Protein AF-A0AAP2HRL4-F1 (afdb_monomer_lite)

Secondary structure (DSSP, 8-state):
---TT--HHHHHHSSSPPHHHHHHHHH-HHHHHHHHT-TTPPPPPPPTTHHHHHHHHHHHH-HHHHHHHEEEPPSS-TTSHHHHHHHHHTTTSEEE-HHHHHHHHHHHHHHHTS--

pLDDT: mean 91.41, std 5.48, range [70.12, 97.69]

Foldseek 3Di:
DDDPPQDPVNVVPDPDQDPVLVVLVVVHPVSSCQCPPDPPHDDDDDDPCNVLVVLLCCVAPPVVCNVQAEDEADPDDCPDPRNVVVCVVPVRHHYDYPVSNVSSNVSNVVVVPDDD

Organism: NCBI:txid87883

Radius of gyration: 18.08 Å; chains: 1; bounding box: 42×42×43 Å

Sequence (116 aa):
MLIEHLDIDEYHARPEVSKSQLDTLDLSPAHFWALHRDPQRPAPTTRGGQLEGQLAHCAILEPDEFDKRYVLGPTLNRNTKAWKEFVDENAGRIAIQQDQYDTAWRQSDAVRALPE

Structure (mmCIF, N/CA/C/O backbone):
data_AF-A0AAP2HRL4-F1
#
_entry.id   AF-A0AAP2HRL4-F1
#
loop_
_atom_site.group_PDB
_atom_site.id
_atom_site.type_symbol
_atom_site.label_atom_id
_atom_site.label_alt_id
_atom_site.label_comp_id
_atom_site.label_asym_id
_atom_site.label_entity_id
_atom_site.label_seq_id
_atom_site.pdbx_PDB_ins_code
_atom_site.Cartn_x
_atom_site.Cartn_y
_atom_site.Cartn_z
_atom_site.occupancy
_atom_site.B_iso_or_equiv
_atom_site.auth_seq_id
_atom_site.auth_comp_id
_atom_site.auth_asym_id
_atom_site.auth_atom_id
_atom_site.pdbx_PDB_model_num
ATOM 1 N N . MET A 1 1 ? 13.700 -24.048 -9.379 1.00 76.25 1 MET A N 1
ATOM 2 C CA . MET A 1 1 ? 13.619 -24.341 -7.934 1.00 76.25 1 MET A CA 1
ATOM 3 C C . MET A 1 1 ? 12.420 -23.589 -7.400 1.00 76.25 1 MET A C 1
ATOM 5 O O . MET A 1 1 ? 12.314 -22.406 -7.698 1.00 76.25 1 MET A O 1
ATOM 9 N N . LEU A 1 2 ? 11.504 -24.270 -6.718 1.00 84.81 2 LEU A N 1
ATOM 10 C CA . LEU A 1 2 ? 10.367 -23.629 -6.059 1.00 84.81 2 LEU A CA 1
ATOM 11 C C . LEU A 1 2 ? 10.842 -23.163 -4.677 1.00 84.81 2 LEU A C 1
ATOM 13 O O . LEU A 1 2 ? 11.544 -23.917 -4.006 1.00 84.81 2 LEU A O 1
ATOM 17 N N . ILE A 1 3 ? 10.545 -21.917 -4.310 1.00 86.81 3 ILE A N 1
ATOM 18 C CA . ILE A 1 3 ? 10.839 -21.371 -2.979 1.00 86.81 3 ILE A CA 1
ATOM 19 C C . ILE A 1 3 ? 9.497 -21.141 -2.299 1.00 86.81 3 ILE A C 1
ATOM 21 O O . ILE A 1 3 ? 8.689 -20.355 -2.788 1.00 86.81 3 ILE A O 1
ATOM 25 N N . GLU A 1 4 ? 9.248 -21.872 -1.221 1.00 89.81 4 GLU A N 1
ATOM 26 C CA . GLU A 1 4 ? 8.034 -21.734 -0.420 1.00 89.81 4 GLU A CA 1
ATOM 27 C C . GLU A 1 4 ? 8.204 -20.597 0.593 1.00 89.81 4 GLU A C 1
ATOM 29 O O . GLU A 1 4 ? 9.314 -20.350 1.062 1.00 89.81 4 GLU A O 1
ATOM 34 N N . HIS A 1 5 ? 7.105 -19.913 0.923 1.00 84.12 5 HIS A N 1
ATOM 35 C CA . HIS A 1 5 ? 7.063 -18.849 1.939 1.00 84.12 5 HIS A CA 1
ATOM 36 C C . HIS A 1 5 ? 8.074 -17.710 1.736 1.00 84.12 5 HIS A C 1
ATOM 38 O O . HIS A 1 5 ? 8.583 -17.147 2.702 1.00 84.12 5 HIS A O 1
ATOM 44 N N . LEU A 1 6 ? 8.369 -17.369 0.480 1.00 84.75 6 LEU A N 1
ATOM 45 C CA . LEU A 1 6 ? 9.225 -16.233 0.170 1.00 84.75 6 LEU A CA 1
ATOM 46 C C . LEU A 1 6 ? 8.528 -14.930 0.578 1.00 84.75 6 LEU A C 1
ATOM 48 O O . LEU A 1 6 ? 7.427 -14.646 0.102 1.00 84.75 6 LEU A O 1
ATOM 52 N N . ASP A 1 7 ? 9.184 -14.155 1.438 1.00 84.69 7 ASP A N 1
ATOM 53 C CA . ASP A 1 7 ? 8.702 -12.838 1.843 1.00 84.69 7 ASP A CA 1
ATOM 54 C C . ASP A 1 7 ? 8.608 -11.891 0.635 1.00 84.69 7 ASP A C 1
ATOM 56 O O . ASP A 1 7 ? 9.380 -11.998 -0.322 1.00 84.69 7 ASP A O 1
ATOM 60 N N . ILE A 1 8 ? 7.645 -10.968 0.652 1.00 81.62 8 ILE A N 1
ATOM 61 C CA . ILE A 1 8 ? 7.380 -10.100 -0.498 1.00 81.62 8 ILE A CA 1
ATOM 62 C C . ILE A 1 8 ? 8.516 -9.104 -0.761 1.00 81.62 8 ILE A C 1
ATOM 64 O O . ILE A 1 8 ? 8.833 -8.840 -1.926 1.00 81.62 8 ILE A O 1
ATOM 68 N N . ASP A 1 9 ? 9.172 -8.597 0.285 1.00 83.69 9 ASP A N 1
ATOM 69 C CA . ASP A 1 9 ? 10.313 -7.697 0.134 1.00 83.69 9 ASP A CA 1
ATOM 70 C C . ASP A 1 9 ? 11.517 -8.472 -0.400 1.00 83.69 9 ASP A C 1
ATOM 72 O O . ASP A 1 9 ? 12.204 -8.005 -1.313 1.00 83.69 9 ASP A O 1
ATOM 76 N N . GLU A 1 10 ? 11.723 -9.699 0.090 1.00 87.62 10 GLU A N 1
ATOM 77 C CA . GLU A 1 10 ? 12.748 -10.594 -0.447 1.00 87.62 10 GLU A CA 1
ATOM 78 C C . GLU A 1 10 ? 12.478 -10.922 -1.920 1.00 87.62 10 GLU A C 1
ATOM 80 O O . GLU A 1 10 ? 13.389 -10.815 -2.739 1.00 87.62 10 GLU A O 1
ATOM 85 N N . TYR A 1 11 ? 11.231 -11.240 -2.286 1.00 87.06 11 TYR A N 1
ATOM 86 C CA . TYR A 1 11 ? 10.808 -11.500 -3.664 1.00 87.06 11 TYR A CA 1
ATOM 87 C C . TYR A 1 11 ? 11.113 -10.324 -4.598 1.00 87.06 11 TYR A C 1
ATOM 89 O O . TYR A 1 11 ? 11.618 -10.530 -5.705 1.00 87.06 11 TYR A O 1
ATOM 97 N N . HIS A 1 12 ? 10.852 -9.092 -4.159 1.00 83.94 12 HIS A N 1
ATOM 98 C CA . HIS A 1 12 ? 11.111 -7.893 -4.952 1.00 83.94 12 HIS A CA 1
ATOM 99 C C . HIS A 1 12 ? 12.583 -7.464 -4.983 1.00 83.94 12 HIS A C 1
ATOM 101 O O . HIS A 1 12 ? 12.985 -6.774 -5.923 1.00 83.94 12 HIS A O 1
ATOM 107 N N . ALA A 1 13 ? 13.392 -7.866 -4.000 1.00 86.44 13 ALA A N 1
ATOM 108 C CA . ALA A 1 13 ? 14.822 -7.566 -3.948 1.00 86.44 13 ALA A CA 1
ATOM 109 C C . ALA A 1 13 ? 15.664 -8.436 -4.895 1.00 86.44 13 ALA A C 1
ATOM 111 O O . ALA A 1 13 ? 16.846 -8.151 -5.117 1.00 86.44 13 ALA A O 1
ATOM 112 N N . ARG A 1 14 ? 15.085 -9.506 -5.446 1.00 87.75 14 ARG A N 1
ATOM 113 C CA . ARG A 1 14 ? 15.840 -10.459 -6.254 1.00 87.75 14 ARG A CA 1
ATOM 114 C C . ARG A 1 14 ? 16.294 -9.870 -7.601 1.00 87.75 14 ARG A C 1
ATOM 116 O O . ARG A 1 14 ? 15.615 -9.013 -8.169 1.00 87.75 14 ARG A O 1
ATOM 123 N N . PRO A 1 15 ? 17.440 -10.324 -8.147 1.00 87.56 15 PRO A N 1
ATOM 124 C CA . PRO A 1 15 ? 18.012 -9.759 -9.371 1.00 87.56 15 PRO A CA 1
ATOM 125 C C . PRO A 1 15 ? 17.307 -10.200 -10.665 1.00 87.56 15 PRO A C 1
ATOM 127 O O . PRO A 1 15 ? 17.591 -9.640 -11.732 1.00 87.56 15 PRO A O 1
ATOM 130 N N . GLU A 1 16 ? 16.454 -11.227 -10.612 1.00 90.31 16 GLU A N 1
ATOM 131 C CA . GLU A 1 16 ? 15.747 -11.745 -11.781 1.00 90.31 16 GLU A CA 1
ATOM 132 C C . GLU A 1 16 ? 14.711 -10.753 -12.330 1.00 90.31 16 GLU A C 1
ATOM 134 O O . GLU A 1 16 ? 14.215 -9.867 -11.636 1.00 90.31 16 GLU A O 1
ATOM 139 N N . VAL A 1 17 ? 14.388 -10.896 -13.619 1.00 91.19 17 VAL A N 1
ATOM 140 C CA . VAL A 1 17 ? 13.453 -9.993 -14.296 1.00 91.19 17 VAL A CA 1
ATOM 141 C C . VAL A 1 17 ? 12.013 -10.351 -13.924 1.00 91.19 17 VAL A C 1
ATOM 143 O O . VAL A 1 17 ? 11.560 -11.464 -14.187 1.00 91.19 17 VAL A O 1
ATOM 146 N N . SER A 1 18 ? 11.282 -9.401 -13.343 1.00 91.44 18 SER A N 1
ATOM 147 C CA . SER A 1 18 ? 9.866 -9.557 -12.997 1.00 91.44 18 SER A CA 1
ATOM 148 C C . SER A 1 18 ? 8.939 -9.300 -14.190 1.00 91.44 18 SER A C 1
ATOM 150 O O . SER A 1 18 ? 9.325 -8.684 -15.183 1.00 91.44 18 SER A O 1
ATOM 152 N N . LYS A 1 19 ? 7.667 -9.707 -14.080 1.00 92.25 19 LYS A N 1
ATOM 153 C CA . LYS A 1 19 ? 6.652 -9.444 -15.116 1.00 92.25 19 LYS A CA 1
ATOM 154 C C . LYS A 1 19 ? 6.544 -7.952 -15.449 1.00 92.25 19 LYS A C 1
ATOM 156 O O . LYS A 1 19 ? 6.562 -7.582 -16.615 1.00 92.25 19 LYS A O 1
ATOM 161 N N . SER A 1 20 ? 6.495 -7.087 -14.437 1.00 89.00 20 SER A N 1
ATOM 162 C CA . SER A 1 20 ? 6.393 -5.631 -14.619 1.00 89.00 20 SER A CA 1
ATOM 163 C C . SER A 1 20 ? 7.602 -5.046 -15.353 1.00 89.00 20 SER A C 1
ATOM 165 O O . SER A 1 20 ? 7.483 -4.052 -16.062 1.00 89.00 20 SER A O 1
ATOM 167 N N . GLN A 1 21 ? 8.774 -5.658 -15.176 1.00 92.81 21 GLN A N 1
ATOM 168 C CA . GLN A 1 21 ? 9.987 -5.292 -15.899 1.00 92.81 21 GLN A CA 1
ATOM 169 C C . GLN A 1 21 ? 9.982 -5.814 -17.343 1.00 92.81 21 GLN A C 1
ATOM 171 O O . GLN A 1 21 ? 10.542 -5.169 -18.225 1.00 92.81 21 GLN A O 1
ATOM 176 N N . LEU A 1 22 ? 9.341 -6.954 -17.613 1.00 95.56 22 LEU A N 1
ATOM 177 C CA . LEU A 1 22 ? 9.112 -7.403 -18.989 1.00 95.56 22 LEU A CA 1
ATOM 178 C C . LEU A 1 22 ? 8.175 -6.448 -19.734 1.00 95.56 22 LEU A C 1
ATOM 180 O O . LEU A 1 22 ? 8.449 -6.140 -20.887 1.00 95.56 22 LEU A O 1
ATOM 184 N N . ASP A 1 23 ? 7.147 -5.908 -19.072 1.00 95.31 23 ASP A N 1
ATOM 185 C CA . ASP A 1 23 ? 6.255 -4.913 -19.685 1.00 95.31 23 ASP A CA 1
ATOM 186 C C . ASP A 1 23 ? 7.017 -3.634 -20.102 1.00 95.31 23 ASP A C 1
ATOM 188 O O . ASP A 1 23 ? 6.757 -3.058 -21.158 1.00 95.31 23 ASP A O 1
ATOM 192 N N . THR A 1 24 ? 7.982 -3.169 -19.297 1.00 94.94 24 THR A N 1
ATOM 193 C CA . THR A 1 24 ? 8.803 -1.997 -19.662 1.00 94.94 24 THR A CA 1
ATOM 194 C C . THR A 1 24 ? 9.831 -2.319 -20.741 1.00 94.94 24 THR A C 1
ATOM 196 O O . THR A 1 24 ? 10.142 -1.453 -21.562 1.00 94.94 24 THR A O 1
ATOM 199 N N . LEU A 1 25 ? 10.341 -3.553 -20.766 1.00 95.94 25 LEU A N 1
ATOM 200 C CA . LEU A 1 25 ? 11.237 -4.040 -21.811 1.00 95.94 25 LEU A CA 1
ATOM 201 C C . LEU A 1 25 ? 10.528 -4.152 -23.166 1.00 95.94 25 LEU A C 1
ATOM 203 O O . LEU A 1 25 ? 11.115 -3.760 -24.173 1.00 95.94 25 LEU A O 1
ATOM 207 N N . ASP A 1 26 ? 9.283 -4.636 -23.169 1.00 97.44 26 ASP A N 1
ATOM 208 C CA . ASP A 1 26 ? 8.418 -4.728 -24.351 1.00 97.44 26 ASP A CA 1
ATOM 209 C C . ASP A 1 26 ? 8.157 -3.347 -24.965 1.00 97.44 26 ASP A C 1
ATOM 211 O O . ASP A 1 26 ? 8.211 -3.180 -26.182 1.00 97.44 26 ASP A O 1
ATOM 215 N N . LEU A 1 27 ? 7.997 -2.319 -24.121 1.00 96.31 27 LEU A N 1
ATOM 216 C CA . LEU A 1 27 ? 7.927 -0.935 -24.585 1.00 96.31 27 LEU A CA 1
ATOM 217 C C . LEU A 1 27 ? 9.238 -0.494 -25.254 1.00 96.31 27 LEU A C 1
ATOM 219 O O . LEU A 1 27 ? 9.221 0.033 -26.365 1.00 96.31 27 LEU A O 1
ATOM 223 N N . SER A 1 28 ? 10.375 -0.647 -24.563 1.00 97.31 28 SER A N 1
ATOM 224 C CA . SER A 1 28 ? 11.712 -0.564 -25.168 1.00 97.31 28 SER A CA 1
ATOM 225 C C . SER A 1 28 ? 12.817 -0.950 -24.168 1.00 97.31 28 SER A C 1
ATOM 227 O O . SER A 1 28 ? 12.709 -0.638 -22.975 1.00 97.31 28 SER A O 1
ATOM 229 N N . PRO A 1 29 ? 13.978 -1.434 -24.648 1.00 96.38 29 PRO A N 1
ATOM 230 C CA . PRO A 1 29 ? 15.159 -1.633 -23.806 1.00 96.38 29 PRO A CA 1
ATOM 231 C C . PRO A 1 29 ? 15.632 -0.375 -23.060 1.00 96.38 29 PRO A C 1
ATOM 233 O O . PRO A 1 29 ? 16.131 -0.477 -21.939 1.00 96.38 29 PRO A O 1
ATOM 236 N N . ALA A 1 30 ? 15.451 0.814 -23.646 1.00 96.12 30 ALA A N 1
ATOM 237 C CA . ALA A 1 30 ? 15.833 2.079 -23.018 1.00 96.12 30 ALA A CA 1
ATOM 238 C C . ALA A 1 30 ? 14.980 2.394 -21.775 1.00 96.12 30 ALA A C 1
ATOM 240 O O . ALA A 1 30 ? 15.525 2.775 -20.740 1.00 96.12 30 ALA A O 1
ATOM 241 N N . HIS A 1 31 ? 13.660 2.180 -21.848 1.00 94.56 31 HIS A N 1
ATOM 242 C CA . HIS A 1 31 ? 12.754 2.357 -20.706 1.00 94.56 31 HIS A CA 1
ATOM 243 C C . HIS A 1 31 ? 13.063 1.361 -19.586 1.00 94.56 31 HIS A C 1
ATOM 245 O O . HIS A 1 31 ? 13.141 1.755 -18.422 1.00 94.56 31 HIS A O 1
ATOM 251 N N . PHE A 1 32 ? 13.295 0.091 -19.933 1.00 94.38 32 PHE A N 1
ATOM 252 C CA . PHE A 1 32 ? 13.716 -0.914 -18.961 1.00 94.38 32 PHE A CA 1
ATOM 253 C C . PHE A 1 32 ? 15.000 -0.492 -18.233 1.00 94.38 32 PHE A C 1
ATOM 255 O O . PHE A 1 32 ? 15.055 -0.532 -17.003 1.00 94.38 32 PHE A O 1
ATOM 262 N N . TRP A 1 33 ? 16.023 -0.053 -18.975 1.00 94.25 33 TRP A N 1
ATOM 263 C CA . TRP A 1 33 ? 17.289 0.366 -18.377 1.00 94.25 33 TRP A CA 1
ATOM 264 C C . TRP A 1 33 ? 17.095 1.554 -17.428 1.00 94.25 33 TRP A C 1
ATOM 266 O O . TRP A 1 33 ? 17.468 1.458 -16.258 1.00 94.25 33 TRP A O 1
ATOM 276 N N . ALA A 1 34 ? 16.436 2.620 -17.889 1.00 93.75 34 ALA A N 1
ATOM 277 C CA . ALA A 1 34 ? 16.241 3.846 -17.114 1.00 93.75 34 ALA A CA 1
ATOM 278 C C . ALA A 1 34 ? 15.434 3.624 -15.819 1.00 93.75 34 ALA A C 1
ATOM 280 O O . ALA A 1 34 ? 15.711 4.246 -14.796 1.00 93.75 34 ALA A O 1
ATOM 281 N N . LEU A 1 35 ? 14.440 2.729 -15.837 1.00 90.94 35 LEU A N 1
ATOM 282 C CA . LEU A 1 35 ? 13.554 2.499 -14.689 1.00 90.94 35 LEU A CA 1
ATOM 283 C C . LEU A 1 35 ? 14.055 1.417 -13.720 1.00 90.94 35 LEU A C 1
ATOM 285 O O . LEU A 1 35 ? 13.646 1.407 -12.554 1.00 90.94 35 LEU A O 1
ATOM 289 N N . HIS A 1 36 ? 14.918 0.501 -14.174 1.00 89.94 36 HIS A N 1
ATOM 290 C CA . HIS A 1 36 ? 15.275 -0.692 -13.395 1.00 89.94 36 HIS A CA 1
ATOM 291 C C . HIS A 1 36 ? 16.773 -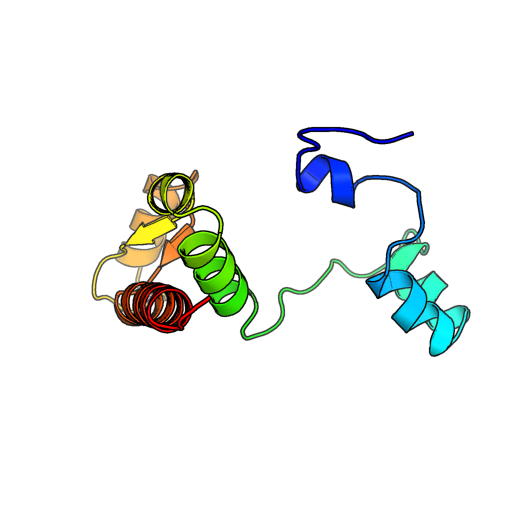0.929 -13.201 1.00 89.94 36 HIS A C 1
ATOM 293 O O . HIS A 1 36 ? 17.129 -1.665 -12.283 1.00 89.94 36 HIS A O 1
ATOM 299 N N . ARG A 1 37 ? 17.650 -0.361 -14.038 1.00 90.44 37 ARG A N 1
ATOM 300 C CA . ARG A 1 37 ? 19.099 -0.645 -14.015 1.00 90.44 37 ARG A CA 1
ATOM 301 C C . ARG A 1 37 ? 19.980 0.590 -13.865 1.00 90.44 37 ARG A C 1
ATOM 303 O O . ARG A 1 37 ? 21.117 0.438 -13.430 1.00 90.44 37 ARG A O 1
ATOM 310 N N . ASP A 1 38 ? 19.474 1.774 -14.194 1.00 93.69 38 ASP A N 1
ATOM 311 C CA . ASP A 1 38 ? 20.194 3.030 -14.005 1.00 93.69 38 ASP A CA 1
ATOM 312 C C . ASP A 1 38 ? 20.501 3.270 -12.508 1.00 93.69 38 ASP A C 1
ATOM 314 O O . ASP A 1 38 ? 19.569 3.331 -11.697 1.00 93.69 38 ASP A O 1
ATOM 318 N N . PRO A 1 39 ? 21.780 3.425 -12.106 1.00 91.56 39 PRO A N 1
ATOM 319 C CA . PRO A 1 39 ? 22.146 3.806 -10.740 1.00 91.56 39 PRO A CA 1
ATOM 320 C C . PRO A 1 39 ? 21.557 5.153 -10.298 1.00 91.56 39 PRO A C 1
ATOM 322 O O . PRO A 1 39 ? 21.418 5.391 -9.101 1.00 91.56 39 PRO A O 1
ATOM 325 N N . GLN A 1 40 ? 21.217 6.028 -11.249 1.00 93.25 40 GLN A N 1
ATOM 326 C CA . GLN A 1 40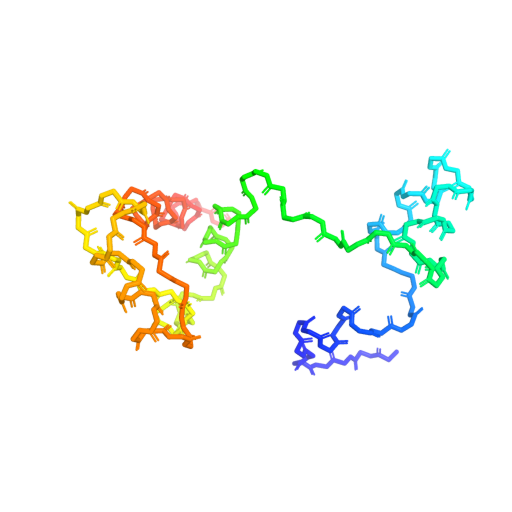 ? 20.592 7.330 -11.017 1.00 93.25 40 G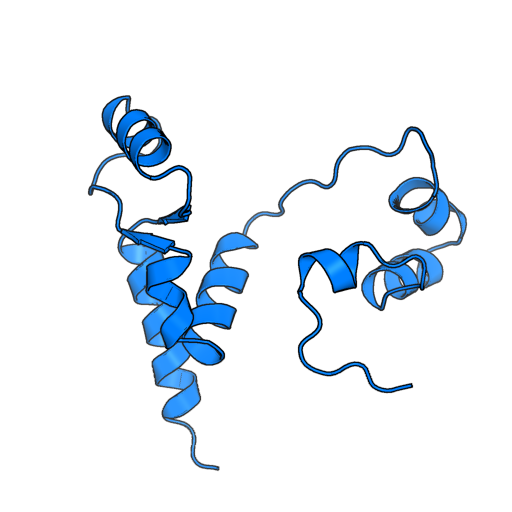LN A CA 1
ATOM 327 C C . GLN A 1 40 ? 19.066 7.303 -11.193 1.00 93.25 40 GLN A C 1
ATOM 329 O O . GLN A 1 40 ? 18.439 8.363 -11.252 1.00 93.25 40 GLN A O 1
ATOM 334 N N . ARG A 1 41 ? 18.449 6.113 -11.269 1.00 88.06 41 ARG A N 1
ATOM 335 C CA . ARG A 1 41 ? 17.000 5.988 -11.460 1.00 88.06 41 ARG A CA 1
ATOM 336 C C . ARG A 1 41 ? 16.220 6.771 -10.394 1.00 88.06 41 ARG A C 1
ATOM 338 O O . ARG A 1 41 ? 16.596 6.759 -9.217 1.00 88.06 41 ARG A O 1
ATOM 345 N N . PRO A 1 42 ? 15.091 7.397 -10.763 1.00 81.44 42 PRO A N 1
ATOM 346 C CA . PRO A 1 42 ? 14.213 8.012 -9.782 1.00 81.44 42 PRO A CA 1
ATOM 347 C C . PRO A 1 42 ? 13.663 6.956 -8.815 1.00 81.44 42 PRO A C 1
ATOM 349 O O . PRO A 1 42 ? 13.455 5.793 -9.180 1.00 81.44 42 PRO A O 1
ATOM 352 N N . ALA A 1 43 ? 13.397 7.373 -7.576 1.00 81.75 43 ALA A N 1
ATOM 353 C CA . ALA A 1 43 ? 12.717 6.520 -6.612 1.00 81.75 43 ALA A CA 1
ATOM 354 C C . ALA A 1 43 ? 11.339 6.099 -7.165 1.00 81.75 43 ALA A C 1
ATOM 356 O O . ALA A 1 43 ? 10.656 6.925 -7.784 1.00 81.75 43 ALA A O 1
ATOM 357 N N . PRO A 1 44 ? 10.909 4.841 -6.956 1.00 78.62 44 PRO A N 1
ATOM 358 C CA . PRO A 1 44 ? 9.568 4.415 -7.329 1.00 78.62 44 PRO A CA 1
ATOM 359 C C . PRO A 1 44 ? 8.529 5.322 -6.670 1.00 78.62 44 PRO A C 1
ATOM 361 O O . PRO A 1 44 ? 8.572 5.546 -5.461 1.00 78.62 44 PRO A O 1
ATOM 364 N N . THR A 1 45 ? 7.596 5.847 -7.458 1.00 77.38 45 THR A N 1
ATOM 365 C CA . THR A 1 45 ? 6.484 6.634 -6.931 1.00 77.38 45 THR A CA 1
ATOM 366 C C . THR A 1 45 ? 5.296 5.727 -6.652 1.00 77.38 45 THR A C 1
ATOM 368 O O . THR A 1 45 ? 4.892 4.924 -7.499 1.00 77.38 45 THR A O 1
ATOM 371 N N . THR A 1 46 ? 4.711 5.869 -5.464 1.00 75.94 46 THR A N 1
ATOM 372 C CA . THR A 1 46 ? 3.424 5.246 -5.155 1.00 75.94 46 THR A CA 1
ATOM 373 C C . THR A 1 46 ? 2.367 5.848 -6.071 1.00 75.94 46 THR A C 1
A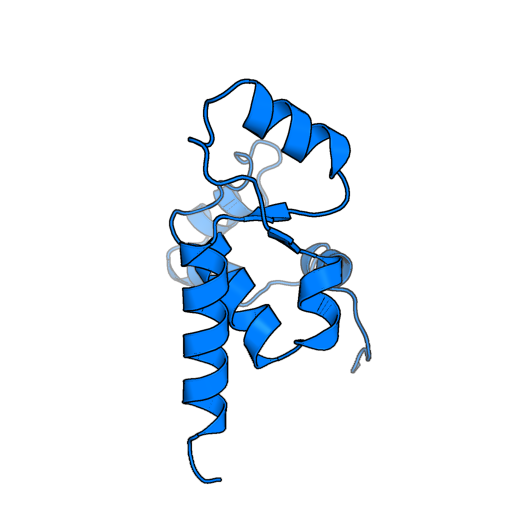TOM 375 O O . THR A 1 46 ? 2.214 7.070 -6.143 1.00 75.94 46 THR A O 1
ATOM 378 N N . ARG A 1 47 ? 1.647 4.998 -6.805 1.00 81.12 47 ARG A N 1
ATOM 379 C CA . ARG A 1 47 ? 0.587 5.448 -7.717 1.00 81.12 47 ARG A CA 1
ATOM 380 C C . ARG A 1 47 ? -0.715 5.651 -6.942 1.00 81.12 47 ARG A C 1
ATOM 382 O O . ARG A 1 47 ? -0.978 4.951 -5.966 1.00 81.12 47 ARG A O 1
ATOM 389 N N . GLY A 1 48 ? -1.554 6.585 -7.393 1.00 85.25 48 GLY A N 1
ATOM 390 C CA . GLY A 1 48 ? -2.914 6.716 -6.859 1.00 85.25 48 GLY A CA 1
ATOM 391 C C . GLY A 1 48 ? -3.680 5.396 -7.008 1.00 85.25 48 GLY A C 1
ATOM 392 O O . GLY A 1 48 ? -3.563 4.745 -8.046 1.00 85.25 48 GLY A O 1
ATOM 393 N N . GLY A 1 49 ? -4.413 4.979 -5.973 1.00 86.44 49 GLY A N 1
ATOM 394 C CA . GLY A 1 49 ? -5.134 3.699 -5.959 1.00 86.44 49 GLY A CA 1
ATOM 395 C C . GLY A 1 49 ? -4.315 2.494 -5.476 1.00 86.44 49 GLY A C 1
ATOM 396 O O . GLY A 1 49 ? -4.868 1.412 -5.289 1.00 86.44 49 GLY A O 1
ATOM 397 N N . GLN A 1 50 ? -2.995 2.633 -5.292 1.00 90.75 50 GLN A N 1
ATOM 398 C CA . GLN A 1 50 ? -2.145 1.501 -4.910 1.00 90.75 50 GLN A CA 1
ATOM 399 C C . GLN A 1 50 ? -2.462 0.986 -3.501 1.00 90.75 50 GLN A C 1
ATOM 401 O O . GLN A 1 50 ? -2.452 -0.225 -3.288 1.00 90.75 50 GLN A O 1
ATOM 406 N N . LEU A 1 51 ? -2.768 1.883 -2.557 1.00 92.94 51 LEU A N 1
ATOM 407 C CA . LEU A 1 51 ? -3.152 1.503 -1.197 1.00 92.94 51 LEU A CA 1
ATOM 408 C C . LEU A 1 51 ? -4.479 0.738 -1.200 1.00 92.94 51 LEU A C 1
ATOM 410 O O . LEU A 1 51 ? -4.586 -0.302 -0.566 1.00 92.94 51 LEU A O 1
ATOM 414 N N . GLU A 1 52 ? -5.464 1.211 -1.958 1.00 95.44 52 GLU A N 1
ATOM 415 C CA . GLU A 1 52 ? -6.773 0.572 -2.090 1.00 95.44 52 GLU A CA 1
ATOM 416 C C . GLU A 1 52 ? -6.640 -0.855 -2.643 1.00 95.44 52 GLU A C 1
ATOM 418 O O . GLU A 1 52 ? -7.258 -1.781 -2.122 1.00 95.44 52 GLU A O 1
ATOM 423 N N . GLY A 1 53 ? -5.771 -1.055 -3.640 1.00 94.38 53 GLY A N 1
ATOM 424 C CA . GLY A 1 53 ? -5.455 -2.388 -4.158 1.00 94.38 53 GLY A CA 1
ATOM 425 C C . GLY A 1 53 ? -4.788 -3.301 -3.123 1.00 94.38 53 GLY A C 1
ATOM 426 O O . GLY A 1 53 ? -5.139 -4.476 -3.035 1.00 94.38 53 GLY A O 1
ATOM 427 N N . GLN A 1 54 ? -3.864 -2.774 -2.313 1.00 94.38 54 GLN A N 1
ATOM 428 C CA . GLN A 1 54 ? -3.221 -3.538 -1.235 1.00 94.38 54 GLN A CA 1
ATOM 429 C C . GLN A 1 54 ? -4.214 -3.933 -0.136 1.00 94.38 54 GLN A C 1
ATOM 431 O O . GLN A 1 54 ? -4.192 -5.074 0.323 1.00 94.38 54 GLN A O 1
ATOM 436 N N . LEU A 1 55 ? -5.111 -3.020 0.248 1.00 97.12 55 LEU A N 1
ATOM 437 C CA . LEU A 1 55 ? -6.160 -3.295 1.228 1.00 97.12 55 LEU A CA 1
ATOM 438 C C . LEU A 1 55 ? -7.095 -4.397 0.736 1.00 97.12 55 LEU A C 1
ATOM 440 O O . LEU A 1 55 ? -7.342 -5.352 1.468 1.00 97.12 55 LEU A O 1
ATOM 444 N N . ALA A 1 56 ? -7.562 -4.302 -0.512 1.00 97.06 56 ALA A N 1
ATOM 445 C CA . ALA A 1 56 ? -8.392 -5.332 -1.125 1.00 97.06 56 ALA A CA 1
ATOM 446 C C . ALA A 1 56 ? -7.674 -6.690 -1.142 1.00 97.06 56 ALA A C 1
ATOM 448 O O . ALA A 1 56 ? -8.228 -7.688 -0.689 1.00 97.06 56 ALA A O 1
ATOM 449 N N . HIS A 1 57 ? -6.420 -6.723 -1.607 1.00 95.06 57 HIS A N 1
ATOM 450 C CA . HIS A 1 57 ? -5.607 -7.939 -1.660 1.00 95.06 57 HIS A CA 1
ATOM 451 C C . HIS A 1 57 ? -5.479 -8.600 -0.285 1.00 95.06 57 HIS A C 1
ATOM 453 O O . HIS A 1 57 ? -5.766 -9.787 -0.147 1.00 95.06 57 HIS A O 1
ATOM 459 N N . CYS A 1 58 ? -5.090 -7.829 0.734 1.00 95.88 58 CYS A N 1
ATOM 460 C CA . CYS A 1 58 ? -4.935 -8.341 2.091 1.00 95.88 58 CYS A CA 1
ATOM 461 C C . CYS A 1 58 ? -6.278 -8.820 2.658 1.00 95.88 58 CYS A C 1
ATOM 463 O O . CYS A 1 58 ? -6.353 -9.925 3.178 1.00 95.88 58 CYS A O 1
ATOM 465 N N . ALA A 1 59 ? -7.358 -8.047 2.507 1.00 97.25 59 ALA A N 1
ATOM 466 C CA . ALA A 1 59 ? -8.674 -8.432 3.016 1.00 97.25 59 ALA A CA 1
ATOM 467 C C . ALA A 1 59 ? -9.214 -9.712 2.356 1.00 97.25 59 ALA A C 1
ATOM 469 O O . ALA A 1 59 ? -9.917 -10.490 3.007 1.00 97.25 59 ALA A O 1
ATOM 470 N N . ILE A 1 60 ? -8.919 -9.929 1.069 1.00 96.06 60 ILE A N 1
ATOM 471 C CA . ILE A 1 60 ? -9.355 -11.106 0.304 1.00 96.06 60 ILE A CA 1
ATOM 472 C C . ILE A 1 60 ? -8.511 -12.332 0.669 1.00 96.06 60 ILE A C 1
ATOM 474 O O . ILE A 1 60 ? -9.071 -13.352 1.074 1.00 96.06 60 ILE A O 1
ATOM 478 N N . LEU A 1 61 ? -7.188 -12.230 0.515 1.00 94.25 61 LEU A N 1
ATOM 479 C CA . LEU A 1 61 ? -6.271 -13.374 0.507 1.00 94.25 61 LEU A CA 1
ATOM 480 C C . LEU A 1 61 ? -5.612 -13.646 1.863 1.00 94.25 61 LEU A C 1
ATOM 482 O O . LEU A 1 61 ? -5.244 -14.782 2.142 1.00 94.25 61 LEU A O 1
ATOM 486 N N . GLU A 1 62 ? -5.461 -12.621 2.701 1.00 93.50 62 GLU A N 1
ATOM 487 C CA . GLU A 1 62 ? -4.711 -12.675 3.962 1.00 93.50 62 GLU A CA 1
ATOM 488 C C . GLU A 1 62 ? -5.474 -11.953 5.099 1.00 93.50 62 GLU A C 1
ATOM 490 O O . GLU A 1 62 ? -4.936 -11.027 5.716 1.00 93.50 62 GLU A O 1
ATOM 495 N N . PRO A 1 63 ? -6.745 -12.307 5.381 1.00 94.88 63 PRO A N 1
ATOM 496 C CA . PRO A 1 63 ? -7.578 -11.558 6.327 1.00 94.88 63 PRO A CA 1
ATOM 497 C C . PRO A 1 63 ? -6.976 -11.489 7.740 1.00 94.88 63 PRO A C 1
ATOM 499 O O . PRO A 1 63 ? -7.075 -10.451 8.391 1.00 94.88 63 PRO A O 1
ATOM 502 N N . ASP A 1 64 ? -6.282 -12.541 8.184 1.00 95.31 64 ASP A N 1
ATOM 503 C CA . ASP A 1 64 ? -5.637 -12.605 9.505 1.00 95.31 64 ASP A CA 1
ATOM 504 C C . ASP A 1 64 ? -4.425 -11.659 9.643 1.00 95.31 64 ASP A C 1
ATOM 506 O O . ASP A 1 64 ? -3.974 -11.365 10.755 1.00 95.31 64 ASP A O 1
ATOM 510 N N . GLU A 1 65 ? -3.881 -11.172 8.524 1.00 94.38 65 GLU A N 1
ATOM 511 C CA . GLU A 1 65 ? -2.787 -10.194 8.491 1.00 94.38 65 GLU A CA 1
ATOM 512 C C . GLU A 1 65 ? -3.292 -8.747 8.439 1.00 94.38 65 GLU A C 1
ATOM 514 O O . GLU A 1 65 ? -2.517 -7.814 8.664 1.00 94.38 65 GLU A O 1
ATOM 519 N N . PHE A 1 66 ? -4.586 -8.531 8.185 1.00 96.38 66 PHE A N 1
ATOM 520 C CA . PHE A 1 66 ? -5.126 -7.198 7.932 1.00 96.38 66 PHE A CA 1
ATOM 521 C C . PHE A 1 66 ? -4.910 -6.254 9.123 1.00 96.38 66 PHE A C 1
ATOM 523 O O . PHE A 1 66 ? -4.304 -5.196 8.968 1.00 96.38 66 PHE A O 1
ATOM 530 N N . ASP A 1 67 ? -5.298 -6.665 10.332 1.00 95.00 67 ASP A N 1
ATOM 531 C CA . ASP A 1 67 ? -5.164 -5.840 11.547 1.00 95.00 67 ASP A CA 1
ATOM 532 C C . ASP A 1 67 ? -3.711 -5.721 12.049 1.00 95.00 67 ASP A C 1
ATOM 534 O O . ASP A 1 67 ? -3.386 -4.863 12.882 1.00 95.00 67 ASP A O 1
ATOM 538 N N . LYS A 1 68 ? -2.817 -6.575 11.531 1.00 94.94 68 LYS A N 1
ATOM 539 C CA . LYS A 1 68 ? -1.373 -6.505 11.785 1.00 94.94 68 LYS A CA 1
ATOM 540 C C . LYS A 1 68 ? -0.692 -5.479 10.888 1.00 94.94 68 LYS A C 1
ATOM 542 O O . LYS A 1 68 ? 0.289 -4.886 11.321 1.00 94.94 68 LYS A O 1
ATOM 547 N N . ARG A 1 69 ? -1.201 -5.263 9.667 1.00 94.50 69 ARG A N 1
ATOM 548 C CA . ARG A 1 69 ? -0.644 -4.324 8.676 1.00 94.50 69 ARG A CA 1
ATOM 549 C C . ARG A 1 69 ? -1.334 -2.962 8.692 1.00 94.50 69 ARG A C 1
ATOM 551 O O . ARG A 1 69 ? -0.688 -1.949 8.428 1.00 94.50 69 ARG A O 1
ATOM 558 N N . TYR A 1 70 ? -2.622 -2.919 9.020 1.00 96.69 70 TYR A N 1
ATOM 559 C CA . TYR A 1 70 ? -3.452 -1.721 8.940 1.00 96.69 70 TYR A CA 1
ATOM 560 C C . TYR A 1 70 ? -4.078 -1.377 10.287 1.00 96.69 70 TYR A C 1
ATOM 562 O O . TYR A 1 70 ? -4.342 -2.238 11.122 1.00 96.69 70 TYR A O 1
ATOM 570 N N . VAL A 1 71 ? -4.316 -0.087 10.507 1.00 96.69 71 VAL A N 1
ATOM 571 C CA . VAL A 1 71 ? -5.009 0.402 11.699 1.00 96.69 71 VAL A CA 1
ATOM 572 C C . VAL A 1 71 ? -6.011 1.482 11.316 1.00 96.69 71 VAL A C 1
ATOM 574 O O . VAL A 1 71 ? -5.713 2.375 10.522 1.00 96.69 71 VAL A O 1
ATOM 577 N N . LEU A 1 72 ? -7.213 1.407 11.880 1.00 95.38 72 LEU A N 1
ATOM 578 C CA . LEU A 1 72 ? -8.239 2.414 11.657 1.00 95.38 72 LEU A CA 1
ATOM 579 C C . LEU A 1 72 ? -7.862 3.719 12.371 1.00 95.38 72 LEU A C 1
ATOM 581 O O . LEU A 1 72 ? -7.727 3.754 13.594 1.00 95.38 72 LEU A O 1
ATOM 585 N N . GLY A 1 73 ? -7.687 4.785 11.595 1.00 92.62 73 GLY A N 1
ATOM 586 C CA . GLY A 1 73 ? -7.391 6.118 12.102 1.00 92.62 73 GLY A CA 1
ATOM 587 C C . GLY A 1 73 ? -8.627 6.874 12.602 1.00 92.62 73 GLY A C 1
ATOM 588 O O . GLY A 1 73 ? -9.764 6.496 12.313 1.00 92.62 73 GLY A O 1
ATOM 589 N N . PRO A 1 74 ? -8.424 7.983 13.334 1.00 90.75 74 PRO A N 1
ATOM 590 C CA . PRO A 1 74 ? -9.517 8.821 13.821 1.00 90.75 74 PRO A CA 1
ATOM 591 C C . PRO A 1 74 ? -10.299 9.453 12.660 1.00 90.75 74 PRO A C 1
ATOM 593 O O . PRO A 1 74 ? -9.734 9.725 11.606 1.00 90.75 74 PRO A O 1
ATOM 596 N N . THR A 1 75 ? -11.583 9.775 12.848 1.00 89.12 75 THR A N 1
ATOM 597 C CA . THR A 1 75 ? -12.433 10.438 11.832 1.00 89.12 75 THR A CA 1
ATOM 598 C C . THR A 1 75 ? -12.068 11.921 11.649 1.00 89.12 75 THR A C 1
ATOM 600 O O . THR A 1 75 ? -12.873 12.827 11.853 1.00 89.12 75 THR A O 1
ATOM 603 N N . LEU A 1 76 ? -10.812 12.188 11.306 1.00 88.19 76 LEU A N 1
ATOM 604 C CA . LEU A 1 76 ? -10.219 13.503 11.115 1.00 88.19 76 LEU A CA 1
ATOM 605 C C . LEU A 1 76 ? -9.567 13.572 9.734 1.00 88.19 76 LEU A C 1
ATOM 607 O O . LEU A 1 76 ? -9.236 12.562 9.111 1.00 88.19 76 LEU A O 1
ATOM 611 N N . ASN A 1 77 ? -9.359 14.793 9.243 1.00 87.94 77 ASN A N 1
ATOM 612 C CA . ASN A 1 77 ? -8.619 14.991 8.005 1.00 87.94 77 ASN A CA 1
ATOM 613 C C . ASN A 1 77 ? -7.156 14.549 8.194 1.00 87.94 77 ASN A C 1
ATOM 615 O O . ASN A 1 77 ? -6.516 14.900 9.189 1.00 87.94 77 ASN A O 1
ATOM 619 N N . ARG A 1 78 ? -6.614 13.829 7.205 1.00 86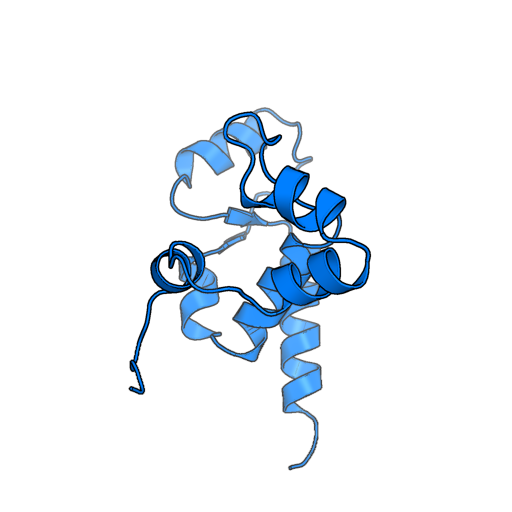.56 78 ARG A N 1
ATOM 620 C CA . ARG A 1 78 ? -5.248 13.279 7.210 1.00 86.56 78 ARG A CA 1
ATOM 621 C C . ARG A 1 78 ? -4.150 14.334 7.387 1.00 86.56 78 ARG A C 1
ATOM 623 O O . ARG A 1 78 ? -3.058 14.031 7.852 1.00 86.56 78 ARG A O 1
ATOM 630 N N . ASN A 1 79 ? -4.441 15.585 7.040 1.00 89.06 79 ASN A N 1
ATOM 631 C CA . ASN A 1 79 ? -3.512 16.705 7.179 1.00 89.06 79 ASN A CA 1
ATOM 632 C C . ASN A 1 79 ? -3.498 17.331 8.583 1.00 89.06 79 ASN A C 1
ATOM 634 O O . ASN A 1 79 ? -2.690 18.227 8.838 1.00 89.06 79 ASN A O 1
ATOM 638 N N . THR A 1 80 ? -4.371 16.896 9.494 1.00 92.69 80 THR A N 1
ATOM 639 C CA . THR A 1 80 ? -4.410 17.408 10.871 1.00 92.69 80 THR A CA 1
ATOM 640 C C . THR A 1 80 ? -3.212 16.925 11.687 1.00 92.69 80 THR A C 1
ATOM 642 O O . THR A 1 80 ? -2.658 15.857 11.434 1.00 92.69 80 THR A O 1
ATOM 645 N N . LYS A 1 81 ? -2.815 17.708 12.700 1.00 92.12 81 LYS A N 1
ATOM 646 C CA . LYS A 1 81 ? -1.738 17.328 13.629 1.00 92.12 81 LYS A CA 1
ATOM 647 C C . LYS A 1 81 ? -2.044 16.002 14.335 1.00 92.12 81 LYS A C 1
ATOM 649 O O . LYS A 1 81 ? -1.192 15.128 14.344 1.00 92.12 81 LYS A O 1
ATOM 654 N N . ALA A 1 82 ? -3.279 15.839 14.809 1.00 90.75 82 ALA A N 1
ATOM 655 C CA . ALA A 1 82 ? -3.736 14.626 15.483 1.00 90.75 82 ALA A CA 1
ATOM 656 C C . ALA A 1 82 ? -3.626 13.373 14.598 1.00 90.75 82 ALA A C 1
ATOM 658 O O . ALA A 1 82 ? -3.261 12.309 15.080 1.00 90.75 82 ALA A O 1
ATOM 659 N N . TRP A 1 83 ? -3.900 13.488 13.291 1.00 91.69 83 TRP A N 1
ATOM 660 C CA . TRP A 1 83 ? -3.705 12.364 12.375 1.00 91.69 83 TRP A CA 1
ATOM 661 C C . TRP A 1 83 ? -2.225 12.000 12.223 1.00 91.69 83 TRP A C 1
ATOM 663 O O . TRP A 1 83 ? -1.882 10.824 12.208 1.00 91.69 83 TRP A O 1
ATOM 673 N N . LYS A 1 84 ? -1.341 12.998 12.118 1.00 91.50 84 LYS A N 1
ATOM 674 C CA . LYS A 1 84 ? 0.107 12.756 12.027 1.00 91.50 84 LYS A CA 1
ATOM 675 C C . LYS A 1 84 ? 0.642 12.097 13.298 1.00 91.50 84 LYS A C 1
ATOM 677 O O . LYS A 1 84 ? 1.340 11.103 13.196 1.00 91.50 84 LYS A O 1
ATOM 682 N N . GLU A 1 85 ? 0.225 12.585 14.466 1.00 93.31 85 GLU A N 1
ATOM 683 C CA . GLU A 1 85 ? 0.557 11.981 15.764 1.00 93.31 85 GLU A CA 1
ATOM 684 C C . GLU A 1 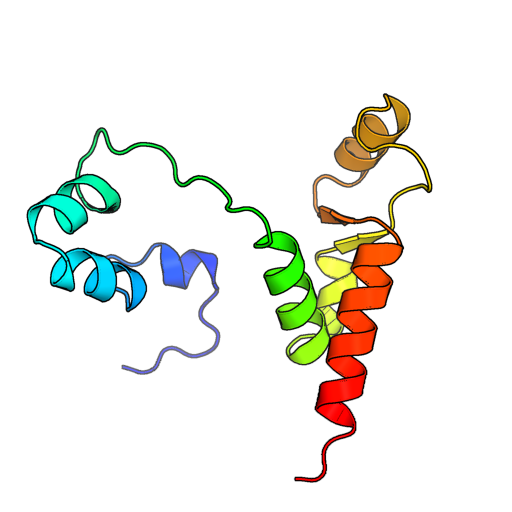85 ? 0.081 10.524 15.838 1.00 93.31 85 GLU A C 1
ATOM 686 O O . GLU A 1 85 ? 0.850 9.647 16.211 1.00 93.31 85 GLU A O 1
ATOM 691 N N . PHE A 1 86 ? -1.141 10.234 15.382 1.00 93.25 86 PHE A N 1
ATOM 692 C CA . PHE A 1 86 ? -1.659 8.867 15.332 1.00 93.25 86 PHE A CA 1
ATOM 693 C C . PHE A 1 86 ? -0.844 7.945 14.410 1.00 93.25 86 PHE A C 1
ATOM 695 O O . PHE A 1 86 ? -0.632 6.775 14.733 1.00 93.25 86 PHE A O 1
ATOM 702 N N . VAL A 1 87 ? -0.394 8.456 13.258 1.00 93.25 87 VAL A N 1
ATOM 703 C CA . VAL A 1 87 ? 0.495 7.718 12.346 1.00 93.25 87 VAL A CA 1
ATOM 704 C C . VAL A 1 87 ? 1.833 7.433 13.025 1.00 93.25 87 VAL A C 1
ATOM 706 O O . VAL A 1 87 ? 2.306 6.301 12.966 1.00 93.25 87 VAL A O 1
ATOM 709 N N . ASP A 1 88 ? 2.407 8.423 13.707 1.00 92.56 88 ASP A N 1
ATOM 710 C CA . ASP A 1 88 ? 3.687 8.286 14.404 1.00 92.56 88 ASP A CA 1
ATOM 711 C C . ASP A 1 88 ? 3.593 7.278 15.569 1.00 92.56 88 ASP A C 1
ATOM 713 O O . ASP A 1 88 ? 4.472 6.432 15.735 1.00 92.56 88 ASP A O 1
ATOM 717 N N . GLU A 1 89 ? 2.496 7.296 16.334 1.00 93.81 89 GLU A N 1
ATOM 718 C CA . GLU A 1 89 ? 2.207 6.326 17.405 1.00 93.81 89 GLU A CA 1
ATOM 719 C C . GLU A 1 89 ? 2.016 4.894 16.881 1.00 93.81 89 GLU A C 1
ATOM 721 O O . GLU A 1 89 ? 2.241 3.923 17.604 1.00 93.81 89 GLU A O 1
ATOM 726 N N . ASN A 1 90 ? 1.622 4.752 15.615 1.00 92.81 90 ASN A N 1
ATOM 727 C CA . ASN A 1 90 ? 1.378 3.473 14.958 1.00 92.81 90 ASN A CA 1
ATOM 728 C C . ASN A 1 90 ? 2.405 3.179 13.859 1.00 92.81 90 ASN A C 1
ATOM 730 O O . ASN A 1 90 ? 2.061 2.521 12.886 1.00 92.81 90 ASN A O 1
ATOM 734 N N . ALA A 1 91 ? 3.667 3.592 14.016 1.00 88.19 91 ALA A N 1
ATOM 735 C CA . ALA A 1 91 ? 4.711 3.470 12.988 1.00 88.19 91 ALA A CA 1
ATOM 736 C C . ALA A 1 91 ? 4.920 2.056 12.380 1.00 88.19 91 ALA A C 1
ATOM 738 O O . ALA A 1 91 ? 5.529 1.937 11.320 1.00 88.19 91 ALA A O 1
ATOM 739 N N . GLY A 1 92 ? 4.424 0.986 13.015 1.00 89.56 92 GLY A N 1
ATOM 740 C CA . GLY A 1 92 ? 4.440 -0.386 12.479 1.00 89.56 92 GLY A CA 1
ATOM 741 C C . GLY A 1 92 ? 3.221 -0.783 11.633 1.00 89.56 92 GLY A C 1
ATOM 742 O O . GLY A 1 92 ? 3.176 -1.902 11.133 1.00 89.56 92 GLY A O 1
ATOM 743 N N . ARG A 1 93 ? 2.220 0.093 11.496 1.00 94.25 93 ARG A N 1
ATOM 744 C CA . ARG A 1 93 ? 0.972 -0.145 10.761 1.00 94.25 93 ARG A CA 1
ATOM 745 C C . ARG A 1 93 ? 0.616 1.052 9.898 1.00 94.25 93 ARG A C 1
ATOM 747 O O . ARG A 1 93 ? 0.895 2.200 10.225 1.00 94.25 93 ARG A O 1
ATOM 754 N N . ILE A 1 94 ? -0.076 0.790 8.802 1.00 94.19 94 ILE A N 1
ATOM 755 C CA . ILE A 1 94 ? -0.565 1.839 7.917 1.00 94.19 94 ILE A CA 1
ATOM 756 C C . ILE A 1 94 ? -1.924 2.316 8.436 1.00 94.19 94 ILE A C 1
ATOM 758 O O . ILE A 1 94 ? -2.895 1.558 8.469 1.00 94.19 94 ILE A O 1
ATOM 762 N N . ALA A 1 95 ? -1.997 3.587 8.836 1.00 95.50 95 ALA A N 1
ATOM 763 C CA . ALA A 1 95 ? -3.253 4.212 9.233 1.00 95.50 95 ALA A CA 1
ATOM 764 C C . ALA A 1 95 ? -4.172 4.423 8.019 1.00 95.50 95 ALA A C 1
ATOM 766 O O . ALA A 1 95 ? -3.783 5.068 7.039 1.00 95.50 95 ALA A O 1
ATOM 767 N N . ILE A 1 96 ? -5.402 3.923 8.111 1.00 95.62 96 ILE A N 1
ATOM 768 C CA . ILE A 1 96 ? -6.423 3.999 7.059 1.00 95.62 96 ILE A CA 1
ATOM 769 C C . ILE A 1 96 ? -7.699 4.663 7.566 1.00 95.62 96 ILE A C 1
ATOM 771 O O . ILE A 1 96 ? -7.960 4.711 8.767 1.00 95.62 96 ILE A O 1
ATOM 775 N N . GLN A 1 97 ? -8.493 5.205 6.647 1.00 94.88 97 GLN A N 1
ATOM 776 C CA . GLN A 1 97 ? -9.797 5.783 6.970 1.00 94.88 97 GLN A CA 1
ATOM 777 C C . GLN A 1 97 ? -10.913 4.726 6.939 1.00 94.88 97 GLN A C 1
ATOM 779 O O . GLN A 1 97 ? -10.756 3.650 6.360 1.00 94.88 97 GLN A O 1
ATOM 784 N N . GLN A 1 98 ? -12.048 5.039 7.574 1.00 95.19 98 GLN A N 1
ATOM 785 C CA . GLN A 1 98 ? -13.193 4.125 7.675 1.00 95.19 98 GLN A CA 1
ATOM 786 C C . GLN A 1 98 ? -13.724 3.699 6.304 1.00 95.19 98 GLN A C 1
ATOM 788 O O . GLN A 1 98 ? -14.037 2.534 6.099 1.00 95.19 98 GLN A O 1
ATOM 793 N N . ASP A 1 99 ? -13.789 4.621 5.348 1.00 94.94 99 ASP A N 1
ATOM 794 C CA . ASP A 1 99 ? -14.229 4.340 3.983 1.00 94.94 99 ASP A CA 1
ATOM 795 C C . ASP A 1 99 ? -13.300 3.351 3.265 1.00 94.94 99 ASP A C 1
ATOM 797 O O . ASP A 1 99 ? -13.777 2.471 2.545 1.00 94.94 99 ASP A O 1
ATOM 801 N N . GLN A 1 100 ? -11.988 3.449 3.497 1.00 95.69 100 GLN A N 1
ATOM 802 C CA . GLN A 1 100 ? -11.000 2.520 2.949 1.00 95.69 100 GLN A CA 1
ATOM 803 C C . GLN A 1 100 ? -11.138 1.122 3.570 1.00 95.69 100 GLN A C 1
ATOM 805 O O . GLN A 1 100 ? -11.120 0.130 2.840 1.00 95.69 100 GLN A O 1
ATOM 810 N N . TYR A 1 101 ? -11.326 1.044 4.893 1.00 96.75 101 TYR A N 1
ATOM 811 C CA . TYR A 1 101 ? -11.586 -0.214 5.603 1.00 96.75 101 TYR A CA 1
ATOM 812 C C . TYR A 1 101 ? -12.857 -0.891 5.075 1.00 96.75 101 TYR A C 1
ATOM 814 O O . TYR A 1 101 ? -12.820 -2.037 4.626 1.00 96.75 101 TYR A O 1
ATOM 822 N N . ASP A 1 102 ? -13.968 -0.154 5.056 1.00 97.31 102 ASP A N 1
ATOM 823 C CA . ASP A 1 102 ? -15.266 -0.663 4.618 1.00 97.31 102 ASP A CA 1
ATOM 824 C C . ASP A 1 102 ? -15.226 -1.140 3.165 1.00 97.31 102 ASP A C 1
ATOM 826 O O . ASP A 1 102 ? -15.804 -2.171 2.828 1.00 97.31 102 ASP A O 1
ATOM 830 N N . THR A 1 103 ? -14.558 -0.388 2.287 1.00 97.62 103 THR A N 1
ATOM 831 C CA . THR A 1 103 ? -14.454 -0.741 0.867 1.00 97.62 103 THR A CA 1
ATOM 832 C C . THR A 1 103 ? -13.689 -2.047 0.680 1.00 97.62 103 THR A C 1
ATOM 834 O O . THR A 1 103 ? -14.158 -2.915 -0.056 1.00 97.62 103 THR A O 1
ATOM 837 N N . ALA A 1 104 ? -12.562 -2.219 1.376 1.00 97.50 104 ALA A N 1
ATOM 838 C CA . ALA A 1 104 ? -11.751 -3.430 1.287 1.00 97.50 104 ALA A CA 1
ATOM 839 C C . ALA A 1 104 ? -12.516 -4.676 1.760 1.00 97.50 104 ALA A C 1
ATOM 841 O O . ALA A 1 104 ? -12.518 -5.703 1.079 1.00 97.50 104 ALA A O 1
ATOM 842 N N . TRP A 1 105 ? -13.233 -4.577 2.883 1.00 97.69 105 TRP A N 1
ATOM 843 C CA . TRP A 1 105 ? -14.028 -5.693 3.398 1.00 97.69 105 TRP A CA 1
ATOM 844 C C . TRP A 1 105 ? -15.251 -5.998 2.537 1.00 97.69 105 TRP A C 1
ATOM 846 O O . TRP A 1 105 ? -15.507 -7.164 2.257 1.00 97.69 105 TRP A O 1
ATOM 856 N N . ARG A 1 106 ? -15.935 -4.985 1.987 1.00 97.69 106 ARG A N 1
ATOM 857 C CA . ARG A 1 106 ? -17.016 -5.220 1.013 1.00 97.69 106 ARG A CA 1
ATOM 858 C C . ARG A 1 106 ? -16.522 -5.938 -0.242 1.00 97.69 106 ARG A C 1
ATOM 860 O O . ARG A 1 106 ? -17.231 -6.794 -0.761 1.00 97.69 106 ARG A O 1
ATOM 867 N N . GLN A 1 107 ? -15.334 -5.593 -0.744 1.00 96.56 107 GLN A N 1
ATOM 868 C CA . GLN A 1 107 ? -14.720 -6.309 -1.868 1.00 96.56 107 GLN A CA 1
ATOM 869 C C . GLN A 1 107 ? -14.425 -7.765 -1.496 1.00 96.56 107 GLN A C 1
ATOM 871 O O . GLN A 1 107 ? -14.721 -8.664 -2.279 1.00 96.56 107 GLN A O 1
ATOM 876 N N . SER A 1 108 ? -13.897 -7.995 -0.294 1.00 96.75 108 SER A N 1
ATOM 877 C CA . SER A 1 108 ? -13.611 -9.333 0.224 1.00 96.75 108 SER A CA 1
ATOM 878 C C . SER A 1 108 ? -14.861 -10.206 0.349 1.00 96.75 108 SER A C 1
ATOM 880 O O . SER A 1 108 ? -14.903 -11.318 -0.182 1.00 96.75 108 SER A O 1
ATOM 882 N N . ASP A 1 109 ? -15.919 -9.672 0.954 1.00 96.19 109 ASP A N 1
ATOM 883 C CA . ASP A 1 109 ? -17.195 -10.368 1.109 1.00 96.19 109 ASP A CA 1
ATOM 884 C C . ASP A 1 109 ? -17.844 -10.668 -0.247 1.00 96.19 109 ASP A C 1
ATOM 886 O O . ASP A 1 109 ? -18.368 -11.761 -0.457 1.00 96.19 109 ASP A O 1
ATOM 890 N N . ALA A 1 110 ? -17.762 -9.732 -1.199 1.00 95.81 110 ALA A N 1
ATOM 891 C CA . ALA A 1 110 ? -18.289 -9.928 -2.546 1.00 95.81 110 ALA A CA 1
ATOM 892 C C . ALA A 1 110 ? -17.575 -11.060 -3.299 1.00 95.81 110 ALA A C 1
ATOM 894 O O . ALA A 1 110 ? -18.236 -11.836 -3.987 1.00 95.81 110 ALA A O 1
ATOM 895 N N . VAL A 1 111 ? -16.250 -11.183 -3.156 1.00 93.88 111 VAL A N 1
ATOM 896 C CA . VAL A 1 111 ? -15.484 -12.292 -3.747 1.00 93.88 111 VAL A CA 1
ATOM 897 C C . VAL A 1 111 ? -15.897 -13.628 -3.124 1.00 93.88 111 VAL A C 1
ATOM 899 O O . VAL A 1 111 ? -16.121 -14.589 -3.852 1.00 93.88 111 VAL A O 1
ATOM 902 N N . ARG A 1 112 ? -16.064 -13.684 -1.797 1.00 90.69 112 ARG A N 1
ATOM 903 C CA . ARG A 1 112 ? -16.456 -14.908 -1.068 1.00 90.69 112 ARG A CA 1
ATOM 904 C C . ARG A 1 112 ? -17.914 -15.322 -1.277 1.00 90.69 112 ARG A C 1
ATOM 906 O O . ARG A 1 112 ? -18.266 -16.462 -0.999 1.00 90.69 112 ARG A O 1
ATOM 913 N N . ALA A 1 113 ? -18.766 -14.407 -1.734 1.00 93.94 113 ALA A N 1
ATOM 914 C CA . ALA A 1 113 ? -20.164 -14.693 -2.038 1.00 93.94 113 ALA A CA 1
ATOM 915 C C . ALA A 1 113 ? -20.359 -15.420 -3.383 1.00 93.94 113 ALA A C 1
ATOM 917 O O . ALA A 1 113 ? -21.467 -15.884 -3.664 1.00 93.94 113 ALA A O 1
ATOM 918 N N . LEU A 1 114 ? -19.323 -15.500 -4.226 1.00 84.94 114 LEU A N 1
ATOM 919 C CA . LEU A 1 114 ? -19.391 -16.221 -5.493 1.00 84.94 114 LEU A CA 1
ATOM 920 C C . LEU A 1 114 ? -19.350 -17.739 -5.243 1.00 84.94 114 LEU A C 1
ATOM 922 O O . LEU A 1 114 ? -18.545 -18.194 -4.432 1.00 84.94 114 LEU A O 1
ATOM 926 N N . PRO A 1 115 ? -20.208 -18.529 -5.913 1.00 80.44 115 PRO A N 1
ATOM 927 C CA . PRO A 1 115 ? -20.089 -19.981 -5.881 1.00 80.44 115 PRO A CA 1
ATOM 928 C C . PRO A 1 115 ? -18.780 -20.425 -6.551 1.00 80.44 115 PRO A C 1
ATOM 930 O O . PRO A 1 115 ? -18.320 -19.769 -7.488 1.00 80.44 115 PRO A O 1
ATOM 933 N N . GLU A 1 116 ? -18.223 -21.537 -6.062 1.00 70.12 116 GLU A N 1
ATOM 934 C CA . GLU A 1 116 ? -17.079 -22.244 -6.669 1.00 70.12 116 GLU A CA 1
ATOM 935 C C . GLU A 1 116 ? -17.335 -22.629 -8.137 1.00 70.12 116 GLU A C 1
ATOM 937 O O . GLU A 1 116 ? -18.468 -23.077 -8.452 1.00 70.12 116 GLU A O 1
#